Protein AF-A0A9D5M7U8-F1 (afdb_monomer_lite)

Foldseek 3Di:
DDDPDDDPDPPPDPPPPFPFDQDQDPVVNHTFTWGWDDKDWPDKDWDFDQPPPDDPDDDGDTDIWIKIKIWIWIAGPPPRDIDIDIDIDTD

Secondary structure (DSSP, 8-state):
-------------------EEEEEETTTTEEEEEEEEEEEEEEEEEEEEE-----SSS---EEEEEEEEEEEEEEETTT--EEEEEEEEE-

Structure (mmCIF, N/CA/C/O backbone):
data_AF-A0A9D5M7U8-F1
#
_entry.id   AF-A0A9D5M7U8-F1
#
loop_
_atom_site.group_PDB
_atom_site.id
_atom_site.type_symbol
_atom_site.label_atom_id
_atom_site.label_alt_id
_atom_site.label_comp_id
_atom_site.label_asym_id
_atom_site.label_entity_id
_atom_site.label_seq_id
_atom_site.pdbx_PDB_ins_code
_atom_site.Cartn_x
_atom_site.Cartn_y
_atom_site.Cartn_z
_atom_site.occupancy
_atom_site.B_iso_or_equiv
_atom_site.auth_seq_id
_atom_site.auth_comp_id
_atom_site.auth_asym_id
_atom_site.auth_atom_id
_atom_site.pdbx_PDB_model_num
ATOM 1 N N . MET A 1 1 ? -7.431 47.105 26.371 1.00 38.66 1 MET A N 1
ATOM 2 C CA . MET A 1 1 ? -7.969 46.921 24.997 1.00 38.66 1 MET A CA 1
ATOM 3 C C . MET A 1 1 ? -6.814 47.175 24.033 1.00 38.66 1 MET A C 1
ATOM 5 O O . MET A 1 1 ? -6.199 48.211 24.186 1.00 38.66 1 MET A O 1
ATOM 9 N N . LYS A 1 2 ? -6.391 46.329 23.095 1.00 41.44 2 LYS A N 1
ATOM 10 C CA . LYS A 1 2 ? -6.810 45.007 22.616 1.00 41.44 2 LYS A CA 1
ATOM 11 C C . LYS A 1 2 ? -5.536 44.233 22.246 1.00 41.44 2 LYS A C 1
ATOM 13 O O . LYS A 1 2 ? -4.579 44.810 21.746 1.00 41.44 2 LYS A O 1
ATOM 18 N N . SER A 1 3 ? -5.593 42.936 22.513 1.00 36.28 3 SER A N 1
ATOM 19 C CA . SER A 1 3 ? -4.664 41.893 22.092 1.00 36.28 3 SER A CA 1
ATOM 20 C C . SER A 1 3 ? -4.558 41.864 20.563 1.00 36.28 3 SER A C 1
ATOM 22 O O . SER A 1 3 ? -5.587 41.750 19.900 1.00 36.28 3 SER A O 1
ATOM 24 N N . SER A 1 4 ? -3.348 41.932 20.009 1.00 46.41 4 SER A N 1
ATOM 25 C CA . SER A 1 4 ? -3.083 41.596 18.602 1.00 46.41 4 SER A CA 1
ATOM 26 C C . SER A 1 4 ? -2.383 40.247 18.570 1.00 46.41 4 SER A C 1
ATOM 28 O O . SER A 1 4 ? -1.163 40.162 18.468 1.00 46.41 4 SER A O 1
ATOM 30 N N . THR A 1 5 ? -3.170 39.187 18.726 1.00 54.84 5 THR A N 1
ATOM 31 C CA . THR A 1 5 ? -2.691 37.809 18.667 1.00 54.84 5 THR A CA 1
ATOM 32 C C . THR A 1 5 ? -3.364 37.129 17.482 1.00 54.84 5 THR A C 1
ATOM 34 O O . THR A 1 5 ? -4.586 37.065 17.418 1.00 54.84 5 THR A O 1
ATOM 37 N N . ILE A 1 6 ? -2.524 36.571 16.610 1.00 48.03 6 ILE A N 1
ATOM 38 C CA . ILE A 1 6 ? -2.803 35.429 15.730 1.00 48.03 6 ILE A CA 1
ATOM 39 C C . ILE A 1 6 ? -3.650 35.728 14.487 1.00 48.03 6 ILE A C 1
ATOM 41 O O . ILE A 1 6 ? -4.874 35.729 14.508 1.00 48.03 6 ILE A O 1
ATOM 45 N N . ALA A 1 7 ? -2.961 35.790 13.349 1.00 48.38 7 ALA A N 1
ATOM 46 C CA . ALA A 1 7 ? -3.454 35.180 12.114 1.00 48.38 7 ALA A CA 1
ATOM 47 C C . ALA A 1 7 ? -2.282 34.598 11.301 1.00 48.38 7 ALA A C 1
ATOM 49 O O . ALA A 1 7 ? -2.195 34.755 10.089 1.00 48.38 7 ALA A O 1
ATOM 50 N N . VAL A 1 8 ? -1.350 33.923 11.980 1.00 53.75 8 VAL A N 1
ATOM 51 C CA . VAL A 1 8 ? -0.460 32.952 11.336 1.00 53.75 8 VAL A CA 1
ATOM 52 C C . VAL A 1 8 ? -1.072 31.601 11.647 1.00 53.75 8 VAL A C 1
ATOM 54 O O . VAL A 1 8 ? -0.878 31.123 12.752 1.00 53.75 8 VAL A O 1
ATOM 57 N N . LEU A 1 9 ? -1.895 31.069 10.743 1.00 45.59 9 LEU A N 1
ATOM 58 C CA . LEU A 1 9 ? -2.285 29.649 10.645 1.00 45.59 9 LEU A CA 1
ATOM 59 C C . LEU A 1 9 ? -3.211 29.467 9.423 1.00 45.59 9 LEU A C 1
ATOM 61 O O . LEU A 1 9 ? -4.310 28.936 9.501 1.00 45.59 9 LEU A O 1
ATOM 65 N N . GLY A 1 10 ? -2.759 29.953 8.267 1.00 42.38 10 GLY A N 1
ATOM 66 C CA . GLY A 1 10 ? -3.393 29.717 6.964 1.00 42.38 10 GLY A CA 1
ATOM 67 C C . GLY A 1 10 ? -2.635 28.692 6.118 1.00 42.38 10 GLY A C 1
ATOM 68 O O . GLY A 1 10 ? -2.643 28.785 4.899 1.00 42.38 10 GLY A O 1
ATOM 69 N N . LEU A 1 11 ? -1.920 27.762 6.755 1.00 47.59 11 LEU A N 1
ATOM 70 C CA . LEU A 1 11 ? -1.113 26.721 6.108 1.00 47.59 11 LEU A CA 1
ATOM 71 C C . LEU A 1 11 ? -1.672 25.344 6.481 1.00 47.59 11 LEU A C 1
ATOM 73 O O . LEU A 1 11 ? -0.984 24.477 7.010 1.00 47.59 11 LEU A O 1
ATOM 77 N N . VAL A 1 12 ? -2.967 25.147 6.230 1.00 45.38 12 VAL A N 1
A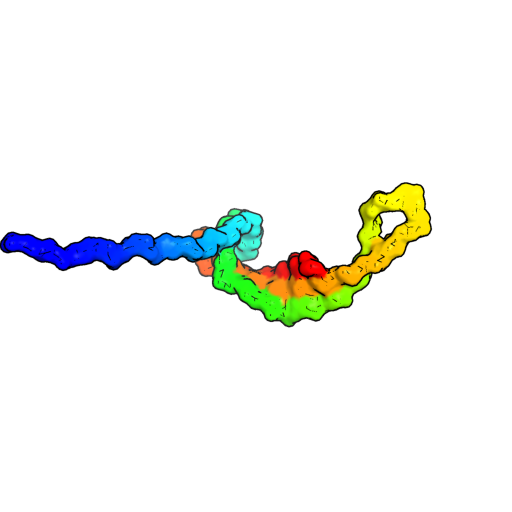TOM 78 C CA . VAL A 1 12 ? -3.579 23.820 6.322 1.00 45.38 12 VAL A CA 1
ATOM 79 C C . VAL A 1 12 ? -3.326 23.109 4.998 1.00 45.38 12 VAL A C 1
ATOM 81 O O . VAL A 1 12 ? -4.111 23.177 4.061 1.00 45.38 12 VAL A O 1
ATOM 84 N N . ALA A 1 13 ? -2.156 22.479 4.930 1.00 45.88 13 ALA A N 1
ATOM 85 C CA . ALA A 1 13 ? -2.029 21.115 4.449 1.00 45.88 13 ALA A CA 1
ATOM 86 C C . ALA A 1 13 ? -2.898 20.712 3.236 1.00 45.88 13 ALA A C 1
ATOM 88 O O . ALA A 1 13 ? -3.952 20.095 3.394 1.00 45.88 13 ALA A O 1
ATOM 89 N N . LEU A 1 14 ? -2.359 20.862 2.020 1.00 40.62 14 LEU A N 1
ATOM 90 C CA . LEU A 1 14 ? -2.588 19.863 0.965 1.00 40.62 14 LEU A CA 1
ATOM 91 C C . LEU A 1 14 ? -1.904 18.547 1.391 1.00 40.62 14 LEU A C 1
ATOM 93 O O . LEU A 1 14 ? -0.918 18.107 0.802 1.00 40.62 14 LEU A O 1
ATOM 97 N N . HIS A 1 15 ? -2.362 17.928 2.478 1.00 44.09 15 HIS A N 1
ATOM 98 C CA . HIS A 1 15 ? -1.964 16.566 2.791 1.00 44.09 15 HIS A CA 1
ATOM 99 C C . HIS A 1 15 ? -2.755 15.658 1.862 1.00 44.09 15 HIS A C 1
ATOM 101 O O . HIS A 1 15 ? -3.983 15.648 1.894 1.00 44.09 15 HIS A O 1
ATOM 107 N N . ALA A 1 16 ? -2.009 14.987 0.982 1.00 51.84 16 ALA A N 1
ATOM 108 C CA . ALA A 1 16 ? -2.432 13.947 0.058 1.00 51.84 16 ALA A CA 1
ATOM 109 C C . ALA A 1 16 ? -3.791 13.347 0.433 1.00 51.84 16 ALA A C 1
ATOM 111 O O . ALA A 1 16 ? -3.895 12.642 1.437 1.00 51.84 16 ALA A O 1
ATOM 112 N N . VAL A 1 17 ? -4.821 13.632 -0.374 1.00 46.97 17 VAL A N 1
ATOM 113 C CA . VAL A 1 17 ? -6.121 12.965 -0.250 1.00 46.97 17 VAL A CA 1
ATOM 114 C C . VAL A 1 17 ? -5.826 11.465 -0.240 1.00 46.97 17 VAL A C 1
ATOM 116 O O . VAL A 1 17 ? -5.289 10.961 -1.235 1.00 46.97 17 VAL A O 1
ATOM 119 N N . PRO A 1 18 ? -6.079 10.752 0.873 1.00 52.88 18 PRO A N 1
ATOM 120 C CA . PRO A 1 18 ? -5.782 9.335 0.935 1.00 52.88 18 PRO A CA 1
ATOM 121 C C . PRO A 1 18 ? -6.593 8.686 -0.174 1.00 52.88 18 PRO A C 1
ATOM 123 O O . PRO A 1 18 ? -7.799 8.907 -0.255 1.00 52.88 18 PRO A O 1
ATOM 126 N N . LYS A 1 19 ? -5.939 7.943 -1.073 1.00 62.84 19 LYS A N 1
ATOM 127 C CA . LYS A 1 19 ? -6.658 7.218 -2.121 1.00 62.84 19 LYS A CA 1
ATOM 128 C C . LYS A 1 19 ? -7.607 6.246 -1.418 1.00 62.84 19 LYS A C 1
ATOM 130 O O . LYS A 1 19 ? -7.161 5.261 -0.830 1.00 62.84 19 LYS A O 1
ATOM 135 N N . ILE A 1 20 ? -8.894 6.586 -1.412 1.00 60.16 20 ILE A N 1
ATOM 136 C CA . ILE A 1 20 ? -9.947 5.757 -0.840 1.00 60.16 20 ILE A CA 1
ATOM 137 C C . ILE A 1 20 ? -10.252 4.702 -1.887 1.00 60.16 20 ILE A C 1
ATOM 139 O O . ILE A 1 20 ? -10.602 5.025 -3.021 1.00 60.16 20 ILE A O 1
ATOM 143 N N . PHE A 1 21 ? -10.078 3.445 -1.509 1.00 68.31 21 PHE A N 1
ATOM 144 C CA . PHE A 1 21 ? -10.480 2.328 -2.343 1.00 68.31 21 PHE A CA 1
ATOM 145 C C . PHE A 1 21 ? -11.572 1.565 -1.612 1.00 68.31 21 PHE A C 1
ATOM 147 O O . PHE A 1 21 ? -11.401 1.207 -0.444 1.00 68.31 21 PHE A O 1
ATOM 154 N N . ASP A 1 22 ? -12.669 1.287 -2.306 1.00 71.62 22 ASP A N 1
ATOM 155 C CA . ASP A 1 22 ? -13.603 0.268 -1.858 1.00 71.62 22 ASP A CA 1
ATOM 156 C C . ASP A 1 22 ? -12.967 -1.075 -2.169 1.00 71.62 22 ASP A C 1
ATOM 158 O O . ASP A 1 22 ? -12.709 -1.418 -3.320 1.00 71.62 22 ASP A O 1
ATOM 162 N N . ILE A 1 23 ? -12.607 -1.789 -1.114 1.00 73.00 23 ILE A N 1
ATOM 163 C CA . ILE A 1 23 ? -11.934 -3.076 -1.187 1.00 73.00 23 ILE A CA 1
ATOM 164 C C . ILE A 1 23 ? -12.556 -3.965 -0.115 1.00 73.00 23 ILE A C 1
ATOM 166 O O . ILE A 1 23 ? -12.944 -3.503 0.959 1.00 73.00 23 ILE A O 1
ATOM 170 N N . GLU A 1 24 ? -12.643 -5.262 -0.389 1.00 80.12 24 GLU A N 1
ATOM 171 C CA . GLU A 1 24 ? -13.067 -6.223 0.620 1.00 80.12 24 GLU A CA 1
ATOM 172 C C . GLU A 1 24 ? -12.093 -6.247 1.809 1.00 80.12 24 GLU A C 1
ATOM 174 O O . GLU A 1 24 ? -10.893 -6.525 1.663 1.00 80.12 24 GLU A O 1
ATOM 179 N N . CYS A 1 25 ? -12.627 -5.946 2.995 1.00 84.44 25 CYS A N 1
ATOM 180 C CA . CYS A 1 25 ? -11.917 -6.109 4.252 1.00 84.44 25 CYS A CA 1
ATOM 181 C C . CYS A 1 25 ? -12.121 -7.553 4.741 1.00 84.44 25 CYS A C 1
ATOM 183 O O . CYS A 1 25 ? -13.258 -7.917 5.051 1.00 84.44 25 CYS A O 1
ATOM 185 N N . PRO A 1 26 ? -11.055 -8.369 4.860 1.00 85.81 26 PRO A N 1
ATOM 186 C CA . PRO A 1 26 ? -11.175 -9.769 5.270 1.00 85.81 26 PRO A CA 1
ATOM 187 C C . PRO A 1 26 ? -11.736 -9.924 6.688 1.00 85.81 26 PRO A C 1
ATOM 189 O O . PRO A 1 26 ? -12.390 -10.921 6.982 1.00 85.81 26 PRO A O 1
ATOM 192 N N . HIS A 1 27 ? -11.537 -8.921 7.550 1.00 87.69 27 HIS A N 1
ATOM 193 C CA . HIS A 1 27 ? -12.093 -8.917 8.900 1.00 87.69 27 HIS A CA 1
ATOM 194 C C . HIS A 1 27 ? -13.605 -8.638 8.900 1.00 87.69 27 HIS A C 1
ATOM 196 O O . HIS A 1 27 ? -14.368 -9.361 9.531 1.00 87.69 27 HIS A O 1
ATOM 202 N N . CYS A 1 28 ? -14.063 -7.644 8.129 1.00 85.38 28 CYS A N 1
ATOM 203 C CA . CYS A 1 28 ? -15.493 -7.339 8.005 1.00 85.38 28 CYS A CA 1
ATOM 204 C C . CYS A 1 28 ? -16.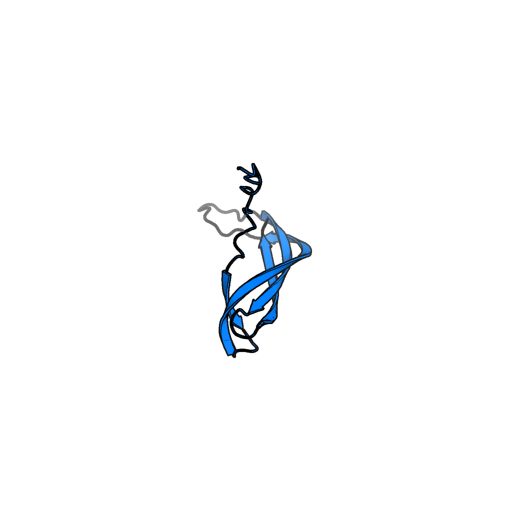259 -8.328 7.110 1.00 85.38 28 CYS A C 1
ATOM 206 O O . CYS A 1 28 ? -17.487 -8.312 7.130 1.00 85.38 28 CYS A O 1
ATOM 208 N N . ARG A 1 29 ? -15.559 -9.108 6.268 1.00 86.88 29 ARG A N 1
ATOM 209 C CA . ARG A 1 29 ? -16.139 -9.931 5.183 1.00 86.88 29 ARG A CA 1
ATOM 210 C C . ARG A 1 29 ? -17.108 -9.139 4.297 1.00 86.88 29 ARG A C 1
ATOM 212 O O . ARG A 1 29 ? -18.167 -9.616 3.902 1.00 86.88 29 ARG A O 1
ATOM 219 N N . SER A 1 30 ? -16.772 -7.875 4.057 1.00 82.75 30 SER A N 1
ATOM 220 C CA . SER A 1 30 ? -17.606 -6.938 3.307 1.00 82.75 30 SER A CA 1
ATOM 221 C C . SER A 1 30 ? -16.742 -5.879 2.636 1.00 82.75 30 SER A C 1
ATOM 223 O O . SER A 1 30 ? -15.641 -5.578 3.115 1.00 82.75 30 SER A O 1
ATOM 225 N N . TRP A 1 31 ? -17.267 -5.263 1.579 1.00 83.06 31 TRP A N 1
ATOM 226 C CA . TRP A 1 31 ? -16.676 -4.067 0.985 1.00 83.06 31 TRP A CA 1
ATOM 227 C C . TRP A 1 31 ? -16.620 -2.942 2.015 1.00 83.06 31 TRP A C 1
ATOM 229 O O . TRP A 1 31 ? -17.601 -2.650 2.703 1.00 83.06 31 TRP A O 1
ATOM 239 N N . CYS A 1 32 ? -15.439 -2.353 2.164 1.00 80.00 32 CYS A N 1
ATOM 240 C CA . CYS A 1 32 ? -15.181 -1.270 3.096 1.00 80.00 32 CYS A CA 1
ATOM 241 C C . CYS A 1 32 ? -14.302 -0.225 2.425 1.00 80.00 32 CYS A C 1
ATOM 243 O O . CYS A 1 32 ? -13.386 -0.556 1.671 1.00 80.00 32 CYS A O 1
ATOM 245 N N . SER A 1 33 ? -14.540 1.035 2.771 1.00 82.44 33 SER A N 1
ATOM 246 C CA . SER A 1 33 ? -13.651 2.117 2.380 1.00 82.44 33 SER A CA 1
ATOM 247 C C . SER A 1 33 ? -12.357 2.001 3.183 1.00 82.44 33 SER A C 1
ATOM 249 O O . SER A 1 33 ? -12.329 2.156 4.411 1.00 82.44 33 SER A O 1
ATOM 251 N N . LEU A 1 34 ? -11.285 1.665 2.477 1.00 78.12 34 LEU A N 1
ATOM 252 C CA . LEU A 1 34 ? -9.951 1.515 3.028 1.00 78.12 34 LEU A CA 1
ATOM 253 C C . LEU A 1 34 ? -9.139 2.788 2.762 1.00 78.12 34 LEU A C 1
ATOM 255 O O . LEU A 1 34 ? -9.074 3.253 1.623 1.00 78.12 34 LEU A O 1
ATOM 259 N N . SER A 1 35 ? -8.485 3.341 3.789 1.00 82.31 35 SER A N 1
ATOM 260 C CA . SER A 1 35 ? -7.510 4.426 3.609 1.00 82.31 35 SER A CA 1
ATOM 261 C C . SER A 1 35 ? -6.100 3.865 3.532 1.00 82.31 35 SER A C 1
ATOM 263 O O . SER A 1 35 ? -5.685 3.144 4.438 1.00 82.31 35 SER A O 1
ATOM 265 N N . GLU A 1 36 ? -5.357 4.209 2.484 1.00 85.62 36 GLU A N 1
ATOM 266 C CA . GLU A 1 36 ? -3.926 3.911 2.400 1.00 85.62 36 GLU A CA 1
ATOM 267 C C . GLU A 1 36 ? -3.172 4.621 3.532 1.00 85.62 36 GLU A C 1
ATOM 269 O O . GLU A 1 36 ? -3.294 5.834 3.689 1.00 85.62 36 GLU A O 1
ATOM 274 N N . VAL A 1 37 ? -2.424 3.862 4.333 1.00 86.25 37 VAL A N 1
ATOM 275 C CA . VAL A 1 37 ? -1.641 4.389 5.465 1.00 86.25 37 VAL A CA 1
ATOM 276 C C . VAL A 1 37 ? -0.150 4.340 5.171 1.00 86.25 37 VAL A C 1
ATOM 278 O O . VAL A 1 37 ? 0.595 5.232 5.566 1.00 86.25 37 VAL A O 1
ATOM 281 N N . LYS A 1 38 ? 0.298 3.296 4.470 1.00 86.06 38 LYS A N 1
ATOM 282 C CA . LYS A 1 38 ? 1.704 3.097 4.135 1.00 86.06 38 LYS A CA 1
ATOM 283 C C . LYS A 1 38 ? 1.815 2.428 2.777 1.00 86.06 38 LYS A C 1
ATOM 285 O O . LYS A 1 38 ? 1.103 1.469 2.505 1.00 86.06 38 LYS A O 1
ATOM 290 N N . ARG A 1 39 ? 2.743 2.910 1.958 1.00 88.56 39 ARG A N 1
ATOM 291 C CA . ARG A 1 39 ? 3.172 2.274 0.713 1.00 88.56 39 ARG A CA 1
ATOM 292 C C . ARG A 1 39 ? 4.684 2.120 0.774 1.00 88.56 39 ARG A C 1
ATOM 294 O O . ARG A 1 39 ? 5.393 3.088 1.034 1.00 88.56 39 ARG A O 1
ATOM 301 N N . THR A 1 40 ? 5.171 0.909 0.560 1.00 88.19 40 THR A N 1
ATOM 302 C CA . THR A 1 40 ? 6.597 0.582 0.578 1.00 88.19 40 THR A CA 1
ATOM 303 C C . THR A 1 40 ? 6.947 -0.128 -0.712 1.00 88.19 40 THR A C 1
ATOM 305 O O . THR A 1 40 ? 6.326 -1.127 -1.057 1.00 88.19 40 THR A O 1
ATOM 308 N N . GLU A 1 41 ? 7.914 0.412 -1.447 1.00 89.62 41 GLU A N 1
ATOM 309 C CA . GLU A 1 41 ? 8.475 -0.266 -2.610 1.00 89.62 41 GLU A CA 1
ATOM 310 C C . GLU A 1 41 ? 9.265 -1.486 -2.135 1.00 89.62 41 GLU A C 1
ATOM 312 O O . GLU A 1 41 ? 10.189 -1.357 -1.335 1.00 89.62 41 GLU A O 1
ATOM 317 N N . THR A 1 42 ? 8.869 -2.672 -2.588 1.00 86.00 42 THR A N 1
ATOM 318 C CA . THR A 1 42 ? 9.516 -3.937 -2.220 1.00 86.00 42 THR A CA 1
ATOM 319 C C . THR A 1 42 ? 10.503 -4.414 -3.278 1.00 86.00 42 THR A C 1
ATOM 321 O O . THR A 1 42 ? 11.336 -5.270 -2.993 1.00 86.00 42 THR A O 1
ATOM 324 N N . GLY A 1 43 ? 10.454 -3.848 -4.487 1.00 84.31 43 GLY A N 1
ATOM 325 C CA . GLY A 1 43 ? 11.447 -4.103 -5.522 1.00 84.31 43 GLY A CA 1
ATOM 326 C C . GLY A 1 43 ? 11.008 -3.658 -6.909 1.00 84.31 43 GLY A C 1
ATOM 327 O O . GLY A 1 43 ? 9.870 -3.245 -7.134 1.00 84.31 43 GLY A O 1
ATOM 328 N N . THR A 1 44 ? 11.921 -3.797 -7.864 1.00 85.06 44 THR A N 1
ATOM 329 C CA . THR A 1 44 ? 11.679 -3.547 -9.286 1.00 85.06 44 THR A CA 1
ATOM 330 C C . THR A 1 44 ? 12.114 -4.754 -10.106 1.00 85.06 44 THR A C 1
ATOM 332 O O . THR A 1 44 ? 13.113 -5.404 -9.804 1.00 85.06 44 THR A O 1
ATOM 335 N N . CYS A 1 45 ? 11.348 -5.087 -11.143 1.00 77.88 45 CYS A N 1
ATOM 336 C CA . CYS A 1 45 ? 11.693 -6.145 -12.085 1.00 77.88 45 CYS A CA 1
ATOM 337 C C . CYS A 1 45 ? 11.564 -5.629 -13.515 1.00 77.88 45 CYS A C 1
ATOM 339 O O . CYS A 1 45 ? 10.511 -5.134 -13.923 1.00 77.88 45 CYS A O 1
ATOM 341 N N . ASN A 1 46 ? 12.638 -5.782 -14.286 1.00 79.19 46 ASN A N 1
ATOM 342 C CA . ASN A 1 46 ? 12.629 -5.508 -15.713 1.00 79.19 46 ASN A CA 1
ATOM 343 C C . ASN A 1 46 ? 11.954 -6.673 -16.428 1.00 79.19 46 ASN A C 1
ATOM 345 O O . ASN A 1 46 ? 12.441 -7.802 -16.390 1.00 79.19 46 ASN A O 1
ATOM 349 N N . MET A 1 47 ? 10.844 -6.398 -17.101 1.00 71.88 47 MET A N 1
ATOM 350 C CA . MET A 1 47 ? 10.123 -7.394 -17.876 1.00 71.88 47 MET A CA 1
ATOM 351 C C . MET A 1 47 ? 10.043 -6.978 -19.336 1.00 71.88 47 MET A C 1
ATOM 353 O O . MET A 1 47 ? 9.885 -5.808 -19.681 1.00 71.88 47 MET A O 1
ATOM 357 N N . THR A 1 48 ? 10.103 -7.961 -20.222 1.00 70.19 48 THR A N 1
ATOM 358 C CA . THR A 1 48 ? 9.835 -7.752 -21.640 1.00 70.19 48 THR A CA 1
ATOM 359 C C . THR A 1 48 ? 8.388 -8.136 -21.916 1.00 70.19 48 THR A C 1
ATOM 361 O O . THR A 1 48 ? 8.044 -9.315 -21.891 1.00 70.19 48 THR A O 1
ATOM 364 N N . THR A 1 49 ? 7.523 -7.156 -22.184 1.00 66.81 49 THR A N 1
ATOM 365 C CA . THR A 1 49 ? 6.129 -7.428 -22.555 1.00 66.81 49 THR A CA 1
ATOM 366 C C . THR A 1 49 ? 5.937 -7.328 -24.064 1.00 66.81 49 THR A C 1
ATOM 368 O O . THR A 1 49 ? 6.455 -6.427 -24.731 1.00 66.81 49 THR A O 1
ATOM 371 N N . LYS A 1 50 ? 5.170 -8.260 -24.636 1.00 58.12 50 LYS A N 1
ATOM 372 C CA . LYS A 1 50 ? 4.754 -8.192 -26.042 1.00 58.12 50 LYS A CA 1
ATOM 373 C C . LYS A 1 50 ? 3.494 -7.339 -26.127 1.00 58.12 50 LYS A C 1
ATOM 375 O O . LYS A 1 50 ? 2.387 -7.816 -25.879 1.00 58.12 50 LYS A O 1
ATOM 380 N N . ARG A 1 51 ? 3.640 -6.064 -26.490 1.00 57.69 51 ARG A N 1
ATOM 381 C CA . ARG A 1 51 ? 2.500 -5.148 -26.630 1.00 57.69 51 ARG A CA 1
ATOM 382 C C . ARG A 1 51 ? 1.714 -5.495 -27.907 1.00 57.69 51 ARG A C 1
ATOM 384 O O . ARG A 1 51 ? 2.041 -5.025 -28.989 1.00 57.69 51 ARG A O 1
ATOM 391 N N . ARG A 1 52 ? 0.654 -6.311 -27.801 1.00 52.09 52 ARG A N 1
ATOM 392 C CA . ARG A 1 52 ? -0.295 -6.621 -28.902 1.00 52.09 52 ARG A CA 1
ATOM 393 C C . ARG A 1 52 ? -1.260 -5.457 -29.200 1.00 52.09 52 ARG A C 1
ATOM 395 O O . ARG A 1 52 ? -2.463 -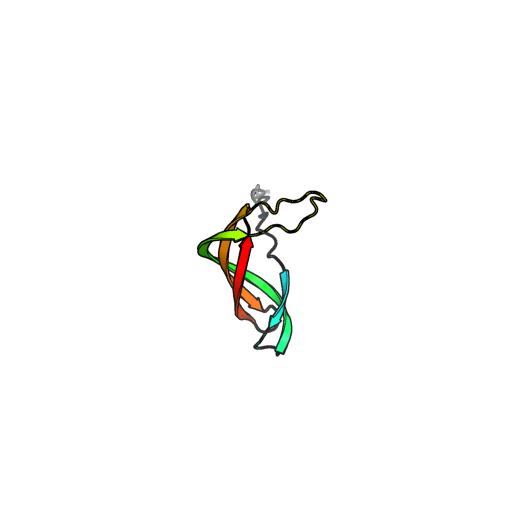5.668 -29.322 1.00 52.09 52 ARG A O 1
ATOM 402 N N . ARG A 1 53 ? -0.794 -4.208 -29.295 1.00 49.41 53 ARG A N 1
ATOM 403 C CA . ARG A 1 53 ? -1.651 -3.119 -29.802 1.00 49.41 53 ARG A CA 1
ATOM 404 C C . ARG A 1 53 ? -1.274 -2.776 -31.235 1.00 49.41 53 ARG A C 1
ATOM 406 O O . ARG A 1 53 ? -0.269 -2.126 -31.475 1.00 49.41 53 ARG A O 1
ATOM 413 N N . LEU A 1 54 ? -2.131 -3.263 -32.135 1.00 46.50 54 LEU A N 1
ATOM 414 C CA . LEU A 1 54 ? -2.423 -2.742 -33.469 1.00 46.50 54 LEU A CA 1
ATOM 415 C C . LEU A 1 54 ? -1.224 -2.210 -34.263 1.00 46.50 54 LEU A C 1
ATOM 417 O O . LEU A 1 54 ? -1.083 -1.011 -34.468 1.00 46.50 54 LEU A O 1
ATOM 421 N N . LEU A 1 55 ? -0.450 -3.113 -34.850 1.00 44.00 55 LEU A N 1
ATOM 422 C CA . LEU A 1 55 ? 0.118 -2.831 -36.161 1.00 44.00 55 LEU A CA 1
ATOM 423 C C . LEU A 1 55 ? -0.439 -3.891 -37.098 1.00 44.00 55 LEU A C 1
ATOM 425 O O . LEU A 1 55 ? -0.105 -5.066 -36.987 1.00 44.00 55 LEU A O 1
ATOM 429 N N . LYS A 1 56 ? -1.301 -3.453 -38.022 1.00 45.56 56 LYS A N 1
ATOM 430 C CA . LYS A 1 56 ? -1.805 -4.229 -39.167 1.00 45.56 56 LYS A CA 1
ATOM 431 C C . LYS A 1 56 ? -0.682 -4.788 -40.069 1.00 45.56 56 LYS A C 1
ATOM 433 O O . LYS A 1 56 ? -0.985 -5.437 -41.058 1.00 45.56 56 LYS A O 1
ATOM 438 N N . CYS A 1 57 ? 0.591 -4.600 -39.714 1.00 43.06 57 CYS A N 1
ATOM 439 C CA . CYS A 1 57 ? 1.755 -5.130 -40.407 1.00 43.06 57 CYS A CA 1
ATOM 440 C C . CYS A 1 57 ? 2.748 -5.744 -39.397 1.00 43.06 57 CYS A C 1
ATOM 442 O O . CYS A 1 57 ? 3.594 -5.065 -38.823 1.00 43.06 57 CYS A O 1
ATOM 444 N N . GLY A 1 58 ? 2.621 -7.050 -39.159 1.00 48.50 58 GLY A N 1
ATOM 445 C CA . GLY A 1 58 ? 3.744 -7.988 -39.264 1.00 48.50 58 GLY A CA 1
ATOM 446 C C . GLY A 1 58 ? 4.927 -7.982 -38.286 1.00 48.50 58 GLY A C 1
ATOM 447 O O . GLY A 1 58 ? 5.780 -8.837 -38.480 1.00 48.50 58 GLY A O 1
ATOM 448 N N . HIS A 1 59 ? 5.039 -7.132 -37.258 1.00 46.69 59 HIS A N 1
ATOM 449 C CA . HIS A 1 59 ? 6.138 -7.259 -36.276 1.00 46.69 59 HIS A CA 1
ATOM 450 C C . HIS A 1 59 ? 5.713 -6.872 -34.853 1.00 46.69 59 HIS A C 1
ATOM 452 O O . HIS A 1 59 ? 5.519 -5.701 -34.528 1.00 46.69 59 HIS A O 1
ATOM 458 N N . GLY A 1 60 ? 5.599 -7.866 -33.968 1.00 51.38 60 GLY A N 1
ATOM 459 C CA . GLY A 1 60 ? 5.427 -7.629 -32.537 1.00 51.38 60 GLY A CA 1
ATOM 460 C C . GLY A 1 60 ? 6.733 -7.122 -31.930 1.00 51.38 60 GLY A C 1
ATOM 461 O O . GLY A 1 60 ? 7.658 -7.906 -31.740 1.00 51.38 60 GLY A O 1
ATOM 462 N N . ARG A 1 61 ? 6.823 -5.825 -31.616 1.00 57.81 61 ARG A N 1
ATOM 463 C CA . ARG A 1 61 ? 7.963 -5.284 -30.864 1.00 57.81 61 ARG A CA 1
ATOM 464 C C . ARG A 1 61 ? 7.858 -5.696 -29.396 1.00 57.81 61 ARG A C 1
ATOM 466 O O . ARG A 1 61 ? 6.859 -5.421 -28.729 1.00 57.81 61 ARG A O 1
ATOM 473 N N . SER A 1 62 ? 8.903 -6.354 -28.908 1.00 61.22 62 SER A N 1
ATOM 474 C CA . SER A 1 62 ? 9.165 -6.538 -27.483 1.00 61.22 62 SER A CA 1
ATOM 475 C C . SER A 1 62 ? 9.430 -5.171 -26.852 1.00 61.22 62 SER A C 1
ATOM 477 O O . SER A 1 62 ? 10.334 -4.464 -27.291 1.00 61.22 62 SER A O 1
ATOM 479 N N . VAL A 1 63 ? 8.630 -4.777 -25.861 1.00 68.12 63 VAL A N 1
ATOM 480 C CA . VAL A 1 63 ? 8.806 -3.515 -25.128 1.00 68.12 63 VAL A CA 1
ATOM 481 C C . VAL A 1 63 ? 9.353 -3.842 -23.745 1.00 68.12 63 VAL A C 1
ATOM 483 O O . VAL A 1 63 ? 8.815 -4.713 -23.059 1.00 68.12 63 VAL A O 1
ATOM 486 N N . PHE A 1 64 ? 10.423 -3.157 -23.345 1.00 70.56 64 PHE A N 1
ATOM 487 C CA . PHE A 1 64 ? 10.927 -3.210 -21.976 1.00 70.56 64 PHE A CA 1
ATOM 488 C C . PHE A 1 64 ? 9.998 -2.396 -21.076 1.00 70.56 64 PHE A C 1
ATOM 490 O O . PHE A 1 64 ? 9.729 -1.232 -21.359 1.00 70.56 64 PHE A O 1
ATOM 497 N N . VAL A 1 65 ? 9.492 -3.028 -20.023 1.00 74.25 65 VAL A N 1
ATOM 498 C CA . VAL A 1 65 ? 8.651 -2.409 -18.999 1.00 74.25 65 VAL A CA 1
ATOM 499 C C . VAL A 1 65 ? 9.294 -2.692 -17.655 1.00 74.25 65 VAL A C 1
ATOM 501 O O . VAL A 1 65 ? 9.598 -3.844 -17.338 1.00 74.25 65 VAL A O 1
ATOM 504 N N . VAL A 1 66 ? 9.507 -1.644 -16.868 1.00 78.38 66 VAL A N 1
ATOM 505 C CA . VAL A 1 66 ? 9.964 -1.793 -15.488 1.00 78.38 66 VAL A CA 1
ATOM 506 C C . VAL A 1 66 ? 8.720 -1.915 -14.622 1.00 78.38 66 VAL A C 1
ATOM 508 O O . VAL A 1 66 ? 7.918 -0.988 -14.554 1.00 78.38 66 VAL A O 1
ATOM 511 N N . ARG A 1 67 ? 8.525 -3.070 -13.983 1.00 82.38 67 ARG A N 1
ATOM 512 C CA . ARG A 1 67 ? 7.428 -3.276 -13.036 1.00 82.38 67 ARG A CA 1
ATOM 513 C C . ARG A 1 67 ? 7.939 -3.052 -11.623 1.00 82.38 67 ARG A C 1
ATOM 515 O O . ARG A 1 67 ? 8.825 -3.776 -11.168 1.00 82.38 67 ARG A O 1
ATOM 522 N N . THR A 1 68 ? 7.362 -2.079 -10.933 1.00 84.75 68 THR A N 1
ATOM 523 C CA . THR A 1 68 ? 7.654 -1.802 -9.527 1.00 84.75 68 THR A CA 1
ATOM 524 C C . THR A 1 68 ? 6.617 -2.475 -8.638 1.00 84.75 68 THR A C 1
ATOM 526 O O . THR A 1 68 ? 5.412 -2.369 -8.881 1.00 84.75 68 THR A O 1
ATOM 529 N N . TYR A 1 69 ? 7.085 -3.177 -7.611 1.00 85.88 69 TYR A N 1
ATOM 530 C CA . TYR A 1 69 ? 6.261 -3.856 -6.620 1.00 85.88 69 TYR A CA 1
ATOM 531 C C . TYR A 1 69 ? 6.156 -2.996 -5.370 1.00 85.88 69 TYR A C 1
ATOM 533 O O . TYR A 1 69 ? 7.152 -2.492 -4.852 1.00 85.88 69 TYR A O 1
ATOM 541 N N . TYR A 1 70 ? 4.935 -2.855 -4.878 1.00 88.00 70 TYR A N 1
ATOM 542 C CA . TYR A 1 70 ? 4.620 -2.123 -3.669 1.00 88.00 70 TYR A CA 1
ATOM 543 C C . TYR A 1 70 ? 3.879 -3.029 -2.701 1.00 88.00 70 TYR A C 1
ATOM 545 O O . TYR A 1 70 ? 2.894 -3.667 -3.065 1.00 88.00 70 TYR A O 1
ATOM 553 N N . GLU A 1 71 ? 4.295 -3.024 -1.447 1.00 90.94 71 GLU A N 1
ATOM 554 C CA . GLU A 1 71 ? 3.461 -3.455 -0.340 1.00 90.94 71 GLU A CA 1
ATOM 555 C C . GLU A 1 71 ? 2.713 -2.241 0.202 1.00 90.94 71 GLU A C 1
ATOM 557 O O . GLU A 1 71 ? 3.303 -1.203 0.509 1.00 90.94 71 GLU A O 1
ATOM 562 N N . VAL A 1 72 ? 1.392 -2.347 0.264 1.00 89.50 72 VAL A N 1
ATOM 563 C CA . VAL A 1 72 ? 0.520 -1.250 0.655 1.00 89.50 72 VAL A CA 1
ATOM 564 C C . VAL A 1 72 ? -0.349 -1.677 1.822 1.00 89.50 72 VAL A C 1
ATOM 566 O O . VAL A 1 72 ? -1.114 -2.637 1.729 1.00 89.50 72 VAL A O 1
ATOM 569 N N . THR A 1 73 ? -0.236 -0.945 2.923 1.00 89.06 73 THR A N 1
ATOM 570 C CA . THR A 1 73 ? -1.047 -1.123 4.120 1.00 89.06 73 THR A CA 1
ATOM 571 C C . THR A 1 73 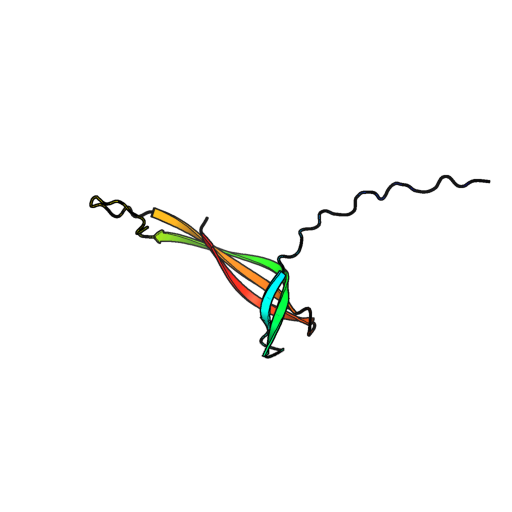? -2.235 -0.178 4.069 1.00 89.06 73 THR A C 1
ATOM 573 O O . THR A 1 73 ? -2.096 1.044 3.969 1.00 89.06 73 THR A O 1
ATOM 576 N N . TYR A 1 74 ? -3.411 -0.767 4.185 1.00 88.12 74 TYR A N 1
ATOM 577 C CA . TYR A 1 74 ? -4.697 -0.108 4.231 1.00 88.12 74 TYR A CA 1
ATOM 578 C C . TYR A 1 74 ? -5.284 -0.184 5.635 1.00 88.12 74 TYR A C 1
ATOM 580 O O . TYR A 1 74 ? -5.137 -1.199 6.302 1.00 88.12 74 TYR A O 1
ATOM 588 N N . LEU A 1 75 ? -5.996 0.852 6.063 1.00 88.81 75 LEU A N 1
ATOM 589 C CA . LEU A 1 75 ? -6.779 0.856 7.295 1.00 88.81 75 LEU A CA 1
ATOM 590 C C . LEU A 1 75 ? -8.263 0.828 6.953 1.00 88.81 75 LEU A C 1
ATOM 592 O O . LEU A 1 75 ? -8.755 1.689 6.218 1.00 88.81 75 LEU A O 1
ATOM 596 N N . CYS A 1 76 ? -8.980 -0.144 7.504 1.00 88.50 76 CYS A N 1
ATOM 597 C CA . CYS A 1 76 ? -10.422 -0.231 7.363 1.00 88.50 76 CYS A CA 1
ATOM 598 C C . CYS A 1 76 ? -11.105 0.834 8.212 1.00 88.50 76 CYS A C 1
ATOM 600 O O . CYS A 1 76 ? -11.020 0.807 9.436 1.00 88.50 76 CYS A O 1
ATOM 602 N N . LYS A 1 77 ? -11.844 1.753 7.580 1.00 86.44 77 LYS A N 1
ATOM 603 C CA . LYS A 1 77 ? -12.587 2.787 8.317 1.00 86.44 77 LYS A CA 1
ATOM 604 C C . LYS A 1 77 ? -13.765 2.239 9.123 1.00 86.44 77 LYS A C 1
ATOM 606 O O . LYS A 1 77 ? -14.249 2.934 10.006 1.00 86.44 77 LYS A O 1
ATOM 611 N N . ARG A 1 78 ? -14.218 1.014 8.831 1.00 86.44 78 ARG A N 1
ATOM 612 C CA . ARG A 1 78 ? -15.322 0.366 9.551 1.00 86.44 78 ARG A CA 1
ATOM 613 C C . ARG A 1 78 ? -14.857 -0.325 10.833 1.00 86.44 78 ARG A C 1
ATOM 615 O O . ARG A 1 78 ? -15.421 -0.052 11.881 1.00 86.44 78 ARG A O 1
ATOM 622 N N . CYS A 1 79 ? -13.872 -1.223 10.754 1.00 88.88 79 CYS A N 1
ATOM 623 C CA . CYS A 1 79 ? -13.422 -2.006 11.914 1.00 88.88 79 CYS A CA 1
ATOM 624 C C . CYS A 1 79 ? -12.098 -1.532 12.526 1.00 88.88 79 CYS A C 1
ATOM 626 O O . CYS A 1 79 ? -11.721 -2.030 13.576 1.00 88.88 79 CYS A O 1
ATOM 628 N N . GLY A 1 80 ? -11.377 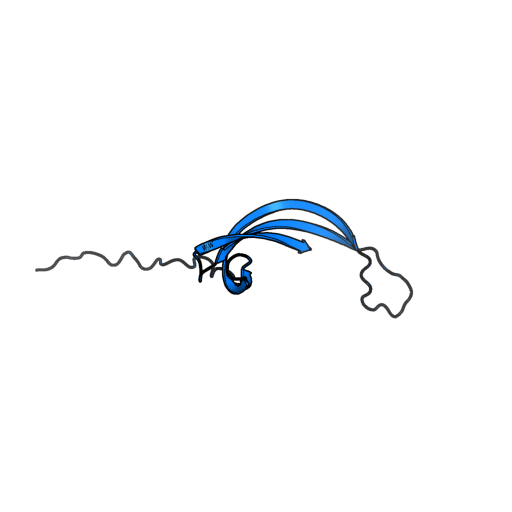-0.605 11.889 1.00 88.44 80 GLY A N 1
ATOM 629 C CA . GLY A 1 80 ? -10.073 -0.136 12.371 1.00 88.44 80 GLY A CA 1
ATOM 630 C C . GLY A 1 80 ? -8.913 -1.106 12.126 1.00 88.44 80 GLY A C 1
ATOM 631 O O . GLY A 1 80 ? -7.780 -0.781 12.463 1.00 88.44 80 GLY A O 1
ATOM 632 N N . GLU A 1 81 ? -9.159 -2.264 11.511 1.00 90.44 81 GLU A N 1
ATOM 633 C CA . GLU A 1 81 ? -8.108 -3.238 11.212 1.00 90.44 81 GLU A CA 1
ATOM 634 C C . GLU A 1 81 ? -7.249 -2.827 10.019 1.00 90.44 81 GLU A C 1
ATOM 636 O O . GLU A 1 81 ? -7.713 -2.179 9.069 1.00 90.44 81 GLU A O 1
ATOM 641 N N . THR A 1 82 ? -5.991 -3.265 10.050 1.00 89.19 82 THR A N 1
ATOM 642 C CA . THR A 1 82 ? -5.058 -3.063 8.941 1.00 89.19 82 THR A CA 1
ATOM 643 C C . THR A 1 82 ? -5.085 -4.240 7.969 1.00 89.19 82 THR A C 1
ATOM 645 O O . THR A 1 82 ? -5.200 -5.400 8.351 1.00 89.19 82 THR A O 1
ATOM 648 N N . VAL A 1 83 ? -4.997 -3.939 6.677 1.00 86.69 83 VAL A N 1
ATOM 649 C CA . VAL A 1 83 ? -4.997 -4.916 5.587 1.00 86.69 83 VAL A CA 1
ATOM 650 C C . VAL A 1 83 ? -3.802 -4.623 4.698 1.00 86.69 83 VAL A C 1
ATOM 652 O O . VAL A 1 83 ? -3.698 -3.539 4.129 1.00 86.69 83 VAL A O 1
ATOM 655 N N . MET A 1 84 ? -2.899 -5.585 4.549 1.00 88.50 84 MET A N 1
ATOM 656 C CA . MET A 1 84 ? -1.744 -5.457 3.661 1.00 88.50 84 MET A CA 1
ATOM 657 C C . MET A 1 84 ? -2.061 -6.063 2.296 1.00 88.50 84 MET A C 1
ATOM 659 O O . MET A 1 84 ? -2.660 -7.134 2.203 1.00 88.50 84 MET A O 1
ATOM 663 N N . ARG A 1 85 ? -1.685 -5.368 1.221 1.00 85.75 85 ARG A N 1
ATOM 664 C CA . ARG A 1 85 ? -1.850 -5.839 -0.156 1.00 85.75 85 ARG A CA 1
ATOM 665 C C . ARG A 1 85 ? -0.622 -5.526 -0.985 1.00 85.75 85 ARG A C 1
ATOM 667 O O . ARG A 1 85 ? -0.041 -4.453 -0.869 1.00 85.75 85 ARG A O 1
ATOM 674 N N . GLN A 1 86 ? -0.293 -6.435 -1.889 1.00 87.94 86 GLN A N 1
ATOM 675 C CA . GLN A 1 86 ? 0.705 -6.178 -2.915 1.00 87.94 86 GLN A CA 1
ATOM 676 C C . GLN A 1 86 ? 0.048 -5.467 -4.104 1.00 87.94 86 GLN A C 1
ATOM 678 O O . GLN A 1 86 ? -1.029 -5.854 -4.561 1.00 87.94 86 GLN A O 1
ATOM 683 N N . LYS A 1 87 ? 0.689 -4.410 -4.596 1.00 85.25 87 LYS A N 1
ATOM 684 C CA . LYS A 1 87 ? 0.327 -3.686 -5.817 1.00 85.25 87 LYS A CA 1
ATOM 685 C C . LYS A 1 87 ? 1.524 -3.657 -6.756 1.00 85.25 87 LYS A C 1
ATOM 687 O O . LYS A 1 87 ? 2.666 -3.633 -6.314 1.00 85.25 87 LYS A O 1
ATOM 692 N N . TYR A 1 88 ? 1.249 -3.631 -8.051 1.00 81.31 88 TYR A N 1
ATOM 693 C CA . TYR A 1 88 ? 2.259 -3.472 -9.087 1.00 81.31 88 TYR A CA 1
ATOM 694 C C . TYR A 1 88 ? 1.909 -2.262 -9.944 1.00 81.31 88 TYR A C 1
ATOM 696 O O . TYR A 1 88 ? 0.744 -2.055 -10.286 1.00 81.31 88 TYR A O 1
ATOM 704 N N . GLU A 1 89 ? 2.916 -1.465 -10.282 1.00 81.25 89 GLU A N 1
ATOM 705 C CA . GLU A 1 89 ? 2.789 -0.373 -11.244 1.00 81.25 89 GLU A CA 1
ATOM 706 C C . GLU A 1 89 ? 3.852 -0.566 -12.328 1.00 81.25 89 GLU A C 1
ATOM 708 O O . GLU A 1 89 ? 5.017 -0.839 -12.036 1.00 81.25 89 GLU A O 1
ATOM 713 N N . ASP A 1 90 ? 3.422 -0.483 -13.584 1.00 78.75 90 ASP A N 1
ATOM 714 C CA . ASP A 1 90 ? 4.313 -0.494 -14.741 1.00 78.75 90 ASP A CA 1
ATOM 715 C C . ASP A 1 90 ? 4.778 0.960 -14.964 1.00 78.75 90 ASP A C 1
ATOM 717 O O . ASP A 1 90 ? 3.932 1.848 -15.113 1.00 78.75 90 ASP A O 1
ATOM 721 N N . ARG A 1 91 ? 6.093 1.209 -14.932 1.00 64.12 91 ARG A N 1
ATOM 722 C CA . ARG A 1 91 ? 6.708 2.538 -15.095 1.00 64.12 91 ARG A CA 1
ATOM 723 C C . ARG A 1 91 ? 7.199 2.779 -16.521 1.00 64.12 91 ARG A C 1
ATOM 725 O O . ARG A 1 91 ? 7.624 1.801 -17.182 1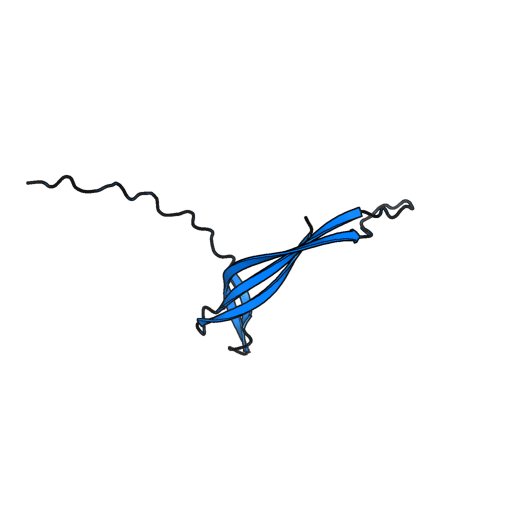.00 64.12 91 ARG A O 1
#

Radius of gyration: 22.31 Å; chains: 1; bounding box: 30×57×65 Å

Sequence (91 aa):
MKSSTIAVLGLVALHAVPKIFDIECPHCRSWCSLSEVKRTETGTCNMTTKRRRLLKCGHGRSVFVVRTYYEVTYLCKRCGETVMRQKYEDR

pLDDT: mean 70.44, std 17.51, range [36.28, 90.94]

Organism: NCBI:txid2779355